Protein AF-A0A699K3Q1-F1 (afdb_monomer_lite)

Foldseek 3Di:
DDPPDVCVVVPPPPPPPDDDDPDCDPLCQAQKFKKWKWKAFPPPRDIDIDIDIDRAAEWDPPPPPDPVRRVCVQFDWDKDPDPVPFDQDPVVNDRTIITIGMDTDTGGNDYYYD

InterPro domains:
  IPR028881 PAN2, UCH domain [PF13423] (18-111)
  IPR028889 Ubiquitin specific protease UPS, catalytic domain [PS50235] (1-114)
  IPR038765 Papain-like cysteine peptidase superfamily [SSF54001] (16-111)
  IPR050164 Ubiquitin carboxyl-terminal hydrolases [PTHR24006] (21-111)

pLDDT: mean 75.81, std 19.35, range [30.88, 94.38]

Radius of gyration: 15.98 Å; chains: 1; bounding box: 38×27×43 Å

Secondary structure (DSSP, 8-state):
-----TTSGGG--------------HHHHHH-EEEEEEEEETTT--EEEEEEEES-B----TT-SSHHHHHHHHT--EEE--TTT--B-TTT-SB--EEEEEEEEE--SS--B-

Organism: Tanacetum cinerariifolium (NCBI:txid118510)

Structure (mmCIF, N/CA/C/O backbone):
data_AF-A0A699K3Q1-F1
#
_entry.id   AF-A0A699K3Q1-F1
#
loop_
_atom_site.group_PDB
_atom_site.id
_atom_site.type_symbol
_atom_site.label_atom_id
_atom_site.label_alt_id
_atom_site.label_comp_id
_atom_site.label_asym_id
_atom_site.label_entity_id
_atom_site.label_seq_id
_atom_site.pdbx_PDB_ins_code
_atom_site.Cartn_x
_atom_site.Cartn_y
_atom_site.Cartn_z
_atom_site.occupancy
_atom_site.B_iso_or_equiv
_atom_site.auth_seq_id
_atom_site.auth_comp_id
_atom_site.auth_asym_id
_atom_site.auth_atom_id
_atom_site.pdbx_PDB_model_num
ATOM 1 N N . MET A 1 1 ? 10.150 4.635 15.677 1.00 32.41 1 MET A N 1
ATOM 2 C CA . MET A 1 1 ? 9.308 3.472 15.321 1.00 32.41 1 MET A CA 1
ATOM 3 C C . MET A 1 1 ? 7.882 3.955 15.112 1.00 32.41 1 MET A C 1
ATOM 5 O O . MET A 1 1 ? 7.060 3.865 16.009 1.00 32.41 1 MET A O 1
ATOM 9 N N . SER A 1 2 ? 7.642 4.558 13.955 1.00 30.88 2 SER A N 1
ATOM 10 C CA . SER A 1 2 ? 6.324 4.840 13.386 1.00 30.88 2 SER A CA 1
ATOM 11 C C . SER A 1 2 ? 6.626 5.171 11.930 1.00 30.88 2 SER A C 1
ATOM 13 O O . SER A 1 2 ? 7.097 6.270 11.650 1.00 30.88 2 SER A O 1
ATOM 15 N N . SER A 1 3 ? 6.530 4.183 11.036 1.00 31.44 3 SER A N 1
ATOM 16 C CA . SER A 1 3 ? 6.494 4.495 9.607 1.00 31.44 3 SER A CA 1
ATOM 17 C C . SER A 1 3 ? 5.050 4.878 9.318 1.00 31.44 3 SER A C 1
ATOM 19 O O . SER A 1 3 ? 4.181 4.027 9.163 1.00 31.44 3 SER A O 1
ATOM 21 N N . CYS A 1 4 ? 4.758 6.171 9.430 1.00 34.16 4 CYS A N 1
ATOM 22 C CA . CYS A 1 4 ? 3.515 6.750 8.947 1.00 34.16 4 CYS A CA 1
ATOM 23 C C . CYS A 1 4 ? 3.793 7.279 7.545 1.00 34.16 4 CYS A C 1
ATOM 25 O O . CYS A 1 4 ? 4.170 8.437 7.423 1.00 34.16 4 CYS A O 1
ATOM 27 N N . ASN A 1 5 ? 3.621 6.464 6.502 1.00 42.84 5 ASN A N 1
ATOM 28 C CA . ASN A 1 5 ? 3.760 6.960 5.126 1.00 42.84 5 ASN A CA 1
ATOM 29 C C . ASN A 1 5 ? 2.771 6.392 4.107 1.00 42.84 5 ASN A C 1
ATOM 31 O O . ASN A 1 5 ? 2.837 6.732 2.930 1.00 42.84 5 ASN A O 1
ATOM 35 N N . ALA A 1 6 ? 1.703 5.722 4.539 1.00 40.25 6 ALA A N 1
ATOM 36 C CA . ALA A 1 6 ? 0.559 5.507 3.652 1.00 40.25 6 ALA A CA 1
ATOM 37 C C . ALA A 1 6 ? -0.228 6.809 3.349 1.00 40.25 6 ALA A C 1
ATOM 39 O O . ALA A 1 6 ? -1.219 6.771 2.615 1.00 40.25 6 ALA A O 1
ATOM 40 N N . SER A 1 7 ? 0.174 7.956 3.914 1.00 39.84 7 SER A N 1
ATOM 41 C CA . SER A 1 7 ? -0.407 9.277 3.630 1.00 39.84 7 SER A CA 1
ATOM 42 C C . SER A 1 7 ? 0.084 9.885 2.306 1.00 39.84 7 SER A 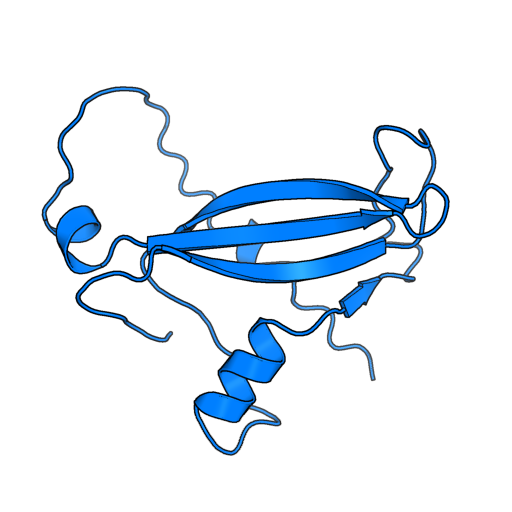C 1
ATOM 44 O O . SER A 1 7 ? -0.489 10.865 1.839 1.00 39.84 7 SER A O 1
ATOM 46 N N . LEU A 1 8 ? 1.107 9.311 1.659 1.00 41.16 8 LEU A N 1
ATOM 47 C CA . LEU A 1 8 ? 1.685 9.896 0.442 1.00 41.16 8 LEU A CA 1
ATOM 48 C C . LEU A 1 8 ? 0.986 9.493 -0.865 1.00 41.16 8 LEU A C 1
ATOM 50 O O . LEU A 1 8 ? 1.007 10.287 -1.802 1.00 41.16 8 LEU A O 1
ATOM 54 N N . ILE A 1 9 ? 0.245 8.376 -0.921 1.00 44.34 9 ILE A N 1
ATOM 55 C CA . ILE A 1 9 ? -0.587 8.080 -2.112 1.00 44.34 9 ILE A CA 1
ATOM 56 C C . ILE A 1 9 ? -1.806 9.020 -2.207 1.00 44.34 9 ILE A C 1
ATOM 58 O O . ILE A 1 9 ? -2.374 9.211 -3.276 1.00 44.34 9 ILE A O 1
ATOM 62 N N . LEU A 1 10 ? -2.151 9.733 -1.128 1.00 44.25 10 LEU A N 1
ATOM 63 C CA . LEU A 1 10 ? -3.217 10.742 -1.155 1.00 44.25 10 LEU A CA 1
ATOM 64 C C . LEU A 1 10 ? -2.817 12.068 -1.833 1.00 44.25 10 LEU A C 1
ATOM 66 O O . LEU A 1 10 ? -3.690 12.913 -2.035 1.00 44.25 10 LEU A O 1
ATOM 70 N N . ASN A 1 11 ? -1.548 12.260 -2.221 1.00 35.72 11 ASN A N 1
ATOM 71 C CA . ASN A 1 11 ? -1.086 13.512 -2.836 1.00 35.72 11 ASN A CA 1
ATOM 72 C C . ASN A 1 11 ? -0.889 13.481 -4.357 1.00 35.72 11 ASN A C 1
ATOM 74 O O . ASN A 1 11 ? -0.571 14.521 -4.930 1.00 35.72 11 ASN A O 1
ATOM 78 N N . LEU A 1 12 ? -1.213 12.386 -5.051 1.00 36.53 12 LEU A N 1
ATOM 79 C CA . LEU A 1 12 ? -1.455 12.444 -6.499 1.00 36.53 12 LEU A CA 1
ATOM 80 C C . LEU A 1 12 ? -2.942 12.668 -6.787 1.00 36.53 12 LEU A C 1
ATOM 82 O O . LEU A 1 12 ? -3.576 11.983 -7.583 1.00 36.53 12 LEU A O 1
ATOM 86 N N . LYS A 1 13 ? -3.506 13.720 -6.182 1.00 38.88 13 LYS A N 1
ATOM 87 C CA . LYS A 1 13 ? -4.665 14.390 -6.770 1.00 38.88 13 LYS A CA 1
ATOM 88 C C . LYS A 1 13 ? -4.157 15.170 -7.982 1.00 38.88 13 LYS A C 1
ATOM 90 O O . LYS A 1 13 ? -4.015 16.391 -7.928 1.00 38.88 13 LYS A O 1
ATOM 95 N N . VAL A 1 14 ? -3.887 14.479 -9.089 1.00 36.91 14 VAL A N 1
ATOM 96 C CA . VAL A 1 14 ? -3.951 15.155 -10.385 1.00 36.91 14 VAL A CA 1
ATOM 97 C C . VAL A 1 14 ? -5.410 15.573 -10.527 1.00 36.91 14 VAL A C 1
ATOM 99 O O . VAL A 1 14 ? -6.300 14.751 -10.735 1.00 36.91 14 VAL A O 1
ATOM 102 N N . LYS A 1 15 ? -5.673 16.857 -10.272 1.00 35.84 15 LYS A N 1
ATOM 103 C CA . LYS A 1 15 ? -6.915 17.507 -10.675 1.00 35.84 15 LYS A CA 1
ATOM 104 C C . LYS A 1 15 ? -6.965 17.439 -12.196 1.00 35.84 15 LYS A C 1
ATOM 106 O O . LYS A 1 15 ? -6.421 18.310 -12.864 1.00 35.84 15 LYS A O 1
ATOM 111 N N . ASP A 1 16 ? -7.619 16.417 -12.717 1.00 36.84 16 ASP A N 1
ATOM 112 C CA . ASP A 1 16 ? -8.220 16.492 -14.037 1.00 36.84 16 ASP A CA 1
ATOM 113 C C . ASP A 1 16 ? -9.720 16.697 -13.819 1.00 36.84 16 ASP A C 1
ATOM 115 O O . ASP A 1 16 ? -10.491 15.766 -13.580 1.00 36.84 16 ASP A O 1
ATOM 119 N N . ASP A 1 17 ? -10.117 17.968 -13.789 1.00 40.16 17 ASP A N 1
ATOM 120 C CA . ASP A 1 17 ? -11.508 18.387 -13.905 1.00 40.16 17 ASP A CA 1
ATOM 121 C C . ASP A 1 17 ? -12.014 18.023 -15.320 1.00 40.16 17 ASP A C 1
ATOM 123 O O . ASP A 1 17 ? -12.090 18.899 -16.174 1.00 40.16 17 ASP A O 1
ATOM 127 N N . ALA A 1 18 ? -12.330 16.746 -15.590 1.00 38.72 18 ALA A N 1
ATOM 128 C CA . ALA A 1 18 ? -13.235 16.303 -16.667 1.00 38.72 18 ALA A CA 1
ATOM 129 C C . ALA A 1 18 ? -13.436 14.768 -16.704 1.00 38.72 18 ALA A C 1
ATOM 131 O O . ALA A 1 18 ? -12.511 13.995 -16.933 1.00 38.72 18 ALA A O 1
ATOM 132 N N . LEU A 1 19 ? -14.693 14.329 -16.610 1.00 40.03 19 LEU A N 1
ATOM 133 C CA . LEU A 1 19 ? -15.203 13.1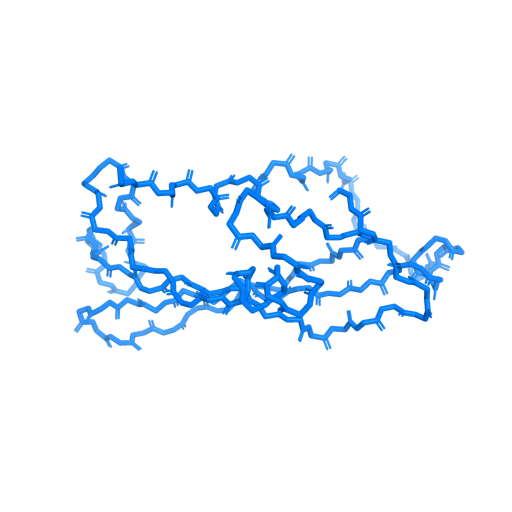33 -17.303 1.00 40.03 19 LEU A CA 1
ATOM 134 C C . LEU A 1 19 ? -15.914 13.617 -18.588 1.00 40.03 19 LEU A C 1
ATOM 136 O O . LEU A 1 19 ? -16.439 14.733 -18.549 1.00 40.03 19 LEU A O 1
ATOM 140 N N . PRO A 1 20 ? -16.120 12.818 -19.658 1.00 53.00 20 PRO A N 1
ATOM 141 C CA . PRO A 1 20 ? -15.516 11.540 -20.061 1.00 53.00 20 PRO A CA 1
ATOM 142 C C . PRO A 1 20 ? -15.065 11.524 -21.551 1.00 53.00 20 PRO A C 1
ATOM 144 O O . PRO A 1 20 ? -15.747 12.061 -22.421 1.00 53.00 20 PRO A O 1
ATOM 147 N N . SER A 1 21 ? -14.003 10.795 -21.902 1.00 45.50 21 SER A N 1
ATOM 148 C CA . SER A 1 21 ? -13.941 10.110 -23.205 1.00 45.50 21 SER A CA 1
ATOM 149 C C . SER A 1 21 ? -12.903 8.999 -23.177 1.00 45.50 21 SER A C 1
ATOM 151 O O . SER A 1 21 ? -11.752 9.224 -22.805 1.00 45.50 21 SER A O 1
ATOM 153 N N . GLU A 1 22 ? -13.338 7.825 -23.610 1.00 53.41 22 GLU A N 1
ATOM 154 C CA . GLU A 1 22 ? -12.558 6.643 -23.958 1.00 53.41 22 GLU A CA 1
ATOM 155 C C . GLU A 1 22 ? -11.507 6.985 -25.029 1.00 53.41 22 GLU A C 1
ATOM 157 O O . GLU A 1 22 ? -11.662 6.714 -26.217 1.00 53.41 22 GLU A O 1
ATOM 162 N N . SER A 1 23 ? -10.422 7.624 -24.622 1.00 55.53 23 SER A N 1
ATOM 163 C CA . SER A 1 23 ? -9.153 7.487 -25.309 1.00 55.53 23 SER A CA 1
ATOM 164 C C . SER A 1 23 ? -8.157 7.108 -24.235 1.00 55.53 23 SER A C 1
ATOM 166 O O . SER A 1 23 ? -7.644 7.975 -23.520 1.00 55.53 23 SER A O 1
ATOM 168 N N . ASP A 1 24 ? -7.921 5.806 -24.086 1.00 67.94 24 ASP A N 1
ATOM 169 C CA . ASP A 1 24 ? -6.703 5.336 -23.449 1.00 67.94 24 ASP A CA 1
ATOM 170 C C . ASP A 1 24 ? -5.547 5.941 -24.241 1.00 67.94 24 ASP A C 1
ATOM 172 O O . ASP A 1 24 ? -5.175 5.468 -25.316 1.00 67.94 24 ASP A O 1
ATOM 176 N N . ASN A 1 25 ? -5.035 7.073 -23.763 1.00 82.38 25 ASN A N 1
ATOM 177 C CA . ASN A 1 25 ? -3.837 7.643 -24.338 1.00 82.38 25 ASN A CA 1
ATOM 178 C C . ASN A 1 25 ? -2.715 6.602 -24.205 1.00 82.38 25 ASN A C 1
ATOM 180 O O . ASN A 1 25 ? -2.756 5.730 -23.334 1.00 82.38 25 ASN A O 1
ATOM 184 N N . LEU A 1 26 ? -1.712 6.678 -25.079 1.00 87.88 26 LEU A N 1
ATOM 185 C CA . LEU A 1 26 ? -0.636 5.685 -25.120 1.00 87.88 26 LEU A CA 1
ATOM 186 C C . LEU A 1 26 ? -0.001 5.455 -23.735 1.00 87.88 26 LEU A C 1
ATOM 188 O O . LEU A 1 26 ? 0.366 4.332 -23.407 1.00 87.88 26 LEU A O 1
ATOM 192 N N . VAL A 1 27 ? 0.063 6.500 -22.903 1.00 86.19 27 VAL A N 1
ATOM 193 C CA . VAL A 1 27 ? 0.567 6.413 -21.527 1.00 86.19 27 VAL A CA 1
ATOM 194 C C . VAL A 1 27 ? -0.285 5.462 -20.683 1.00 86.19 27 VAL A C 1
ATOM 196 O O . VAL A 1 27 ? 0.262 4.543 -20.088 1.00 86.19 27 VAL A O 1
ATOM 199 N N . LYS A 1 28 ? -1.614 5.611 -20.677 1.00 84.12 28 LYS A N 1
ATOM 200 C CA . LYS A 1 28 ? -2.526 4.698 -19.967 1.00 84.12 28 LYS A CA 1
ATOM 201 C C . LYS A 1 28 ? -2.509 3.283 -20.549 1.00 84.12 28 LYS A C 1
ATOM 203 O O . LYS A 1 28 ? -2.586 2.330 -19.789 1.00 84.12 28 LYS A O 1
ATOM 208 N N . GLN A 1 29 ? -2.353 3.125 -21.864 1.00 84.56 29 GLN A N 1
ATOM 209 C CA . GLN A 1 29 ? -2.279 1.791 -22.484 1.00 84.56 29 GLN A CA 1
ATOM 210 C C . GLN A 1 29 ? -1.013 1.021 -22.095 1.00 84.56 29 GLN A C 1
ATOM 212 O O . GLN A 1 29 ? -1.045 -0.202 -21.976 1.00 84.56 29 GLN A O 1
ATOM 217 N N . VAL A 1 30 ? 0.109 1.728 -21.950 1.00 88.50 30 VAL A N 1
ATOM 218 C CA . VAL A 1 30 ? 1.428 1.112 -21.753 1.00 88.50 30 VAL A CA 1
ATOM 219 C C . VAL A 1 30 ? 1.814 1.039 -20.277 1.00 88.50 30 VAL A C 1
ATOM 221 O O . VAL A 1 30 ? 2.344 0.015 -19.853 1.00 88.50 30 VAL A O 1
ATOM 224 N N . PHE A 1 31 ? 1.527 2.095 -19.514 1.00 87.50 31 PHE A N 1
ATOM 225 C CA . PHE A 1 31 ? 1.928 2.268 -18.113 1.00 87.50 31 PHE A CA 1
ATOM 226 C C . PHE A 1 31 ? 0.738 2.313 -17.147 1.00 87.50 31 PHE A C 1
ATOM 228 O O . PHE A 1 31 ? 0.928 2.305 -15.936 1.00 87.50 31 PHE A O 1
ATOM 235 N N . GLY A 1 32 ? -0.499 2.353 -17.649 1.00 87.69 32 GLY A N 1
ATOM 236 C CA . GLY A 1 32 ? -1.688 2.428 -16.806 1.00 87.69 32 GLY A CA 1
ATOM 237 C C . GLY A 1 32 ? -1.976 1.122 -16.070 1.00 87.69 32 GLY A C 1
ATOM 238 O O . GLY A 1 32 ? -2.216 0.078 -16.674 1.00 87.69 32 GLY A O 1
ATOM 239 N N . GLY A 1 33 ? -1.991 1.215 -14.748 1.00 89.31 33 GLY A N 1
ATOM 240 C CA . GLY A 1 33 ? -2.417 0.183 -13.819 1.00 89.31 33 GLY A CA 1
ATOM 241 C C . GLY A 1 33 ? -3.481 0.684 -12.848 1.00 89.31 33 GLY A C 1
ATOM 242 O O . GLY A 1 33 ? -4.063 1.763 -13.005 1.00 89.31 33 GLY A O 1
ATOM 243 N N . ARG A 1 34 ? -3.744 -0.125 -11.823 1.00 91.38 34 ARG A N 1
ATOM 244 C CA . ARG A 1 34 ? -4.672 0.204 -10.743 1.00 91.38 34 ARG A CA 1
ATOM 245 C C . ARG A 1 34 ? -4.223 -0.416 -9.431 1.00 91.38 34 ARG A C 1
ATOM 247 O O . ARG A 1 34 ? -3.898 -1.605 -9.381 1.00 91.38 34 ARG A O 1
ATOM 254 N N . VAL A 1 35 ? -4.274 0.384 -8.374 1.00 92.56 35 VAL A N 1
ATOM 255 C CA . VAL A 1 35 ? -4.034 -0.020 -6.986 1.00 92.56 35 VAL A CA 1
ATOM 256 C C . VAL A 1 35 ? -5.358 0.033 -6.225 1.00 92.56 35 VAL A C 1
ATOM 258 O O . VAL A 1 35 ? -6.236 0.843 -6.525 1.00 92.56 35 VAL A O 1
ATOM 261 N N . ILE A 1 36 ? -5.518 -0.848 -5.243 1.00 93.31 36 ILE A N 1
ATOM 262 C CA . ILE A 1 36 ? -6.624 -0.829 -4.289 1.00 93.31 36 ILE A CA 1
ATOM 263 C C . ILE A 1 36 ? -6.084 -0.385 -2.938 1.00 93.31 36 ILE A C 1
ATOM 265 O O . ILE A 1 36 ? -5.189 -1.020 -2.385 1.00 93.31 36 ILE A O 1
ATOM 269 N N . SER A 1 37 ? -6.688 0.655 -2.377 1.00 91.06 37 SER A N 1
ATOM 270 C CA . SER A 1 37 ? -6.528 1.037 -0.979 1.00 91.06 37 SER A CA 1
ATOM 271 C C . SER A 1 37 ? -7.666 0.432 -0.165 1.00 91.06 37 SER A C 1
ATOM 273 O O . SER A 1 37 ? -8.827 0.815 -0.310 1.00 91.06 37 SER A O 1
ATOM 275 N N . LYS A 1 38 ? -7.334 -0.550 0.672 1.00 90.62 38 LYS A N 1
ATOM 276 C CA . LYS A 1 38 ? -8.260 -1.285 1.532 1.00 90.62 38 LYS A CA 1
ATOM 277 C C . LYS A 1 38 ? -8.179 -0.764 2.955 1.00 90.62 38 LYS A C 1
ATOM 279 O O . LYS A 1 38 ? -7.119 -0.798 3.577 1.00 90.62 38 LYS A O 1
ATOM 284 N N . LEU A 1 39 ? -9.316 -0.339 3.491 1.00 88.81 39 LEU A N 1
ATOM 285 C CA . LEU A 1 39 ? -9.472 0.083 4.878 1.00 88.81 39 LEU A CA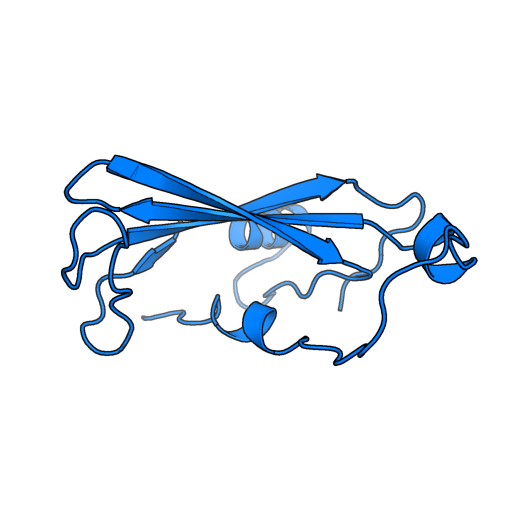 1
ATOM 286 C C . LEU A 1 39 ? -10.425 -0.861 5.594 1.00 88.81 39 LEU A C 1
ATOM 288 O O . LEU A 1 39 ? -11.561 -1.057 5.168 1.00 88.81 39 LEU A O 1
ATOM 292 N N . ARG A 1 40 ? -9.997 -1.409 6.728 1.00 88.81 40 ARG A N 1
ATOM 293 C CA . ARG A 1 40 ? -10.837 -2.232 7.593 1.00 88.81 40 ARG A CA 1
ATOM 294 C C . ARG A 1 40 ? -10.942 -1.602 8.968 1.00 88.81 40 ARG A C 1
ATOM 296 O O . ARG A 1 40 ? -9.960 -1.515 9.697 1.00 88.81 40 ARG A O 1
ATOM 303 N N . CYS A 1 41 ? -12.156 -1.240 9.368 1.00 85.88 41 CYS A N 1
ATOM 304 C CA . CYS A 1 41 ? -12.410 -0.771 10.725 1.00 85.88 41 CYS A CA 1
ATOM 305 C C . CYS A 1 41 ? -12.226 -1.916 11.732 1.00 85.88 41 CYS A C 1
ATOM 307 O O . CYS A 1 41 ? -12.828 -2.984 11.592 1.00 85.88 41 CYS A O 1
ATOM 309 N N . CYS A 1 42 ? -11.444 -1.703 12.789 1.00 85.69 42 CYS A N 1
ATOM 310 C CA . CYS A 1 42 ? -11.175 -2.755 13.765 1.00 85.69 42 CYS A CA 1
ATOM 311 C C . CYS A 1 42 ? -12.363 -3.047 14.693 1.00 85.69 42 CYS A C 1
ATOM 313 O O . CYS A 1 42 ? -12.479 -4.188 15.149 1.00 85.69 42 CYS A O 1
ATOM 315 N N . ASN A 1 43 ? -13.251 -2.072 14.914 1.00 82.62 43 ASN A N 1
ATOM 316 C CA . ASN A 1 43 ? -14.397 -2.187 15.819 1.00 82.62 43 ASN A CA 1
ATOM 317 C C . ASN A 1 43 ? -15.532 -3.016 15.195 1.00 82.62 43 ASN A C 1
ATOM 319 O O . ASN A 1 43 ? -15.978 -3.995 15.784 1.00 82.62 43 ASN A O 1
ATOM 323 N N . TRP A 1 44 ? -15.961 -2.658 13.980 1.00 78.06 44 TRP A N 1
ATOM 324 C CA . TRP A 1 44 ? -17.130 -3.263 13.316 1.00 78.06 44 TRP A CA 1
ATOM 325 C C . TRP A 1 44 ? -16.759 -4.200 12.165 1.00 78.06 44 TRP A C 1
ATOM 327 O O . TRP A 1 44 ? -17.630 -4.789 11.533 1.00 78.06 44 TRP A O 1
ATOM 337 N N . LYS A 1 45 ? -15.460 -4.331 11.866 1.00 81.94 45 LYS A N 1
ATOM 338 C CA . LYS A 1 45 ? -14.912 -5.145 10.767 1.00 81.94 45 LYS A CA 1
ATOM 339 C C . LYS A 1 45 ? -15.417 -4.764 9.372 1.00 81.94 45 LYS A C 1
ATOM 341 O O . LYS A 1 45 ? -15.161 -5.513 8.434 1.00 81.94 45 LYS A O 1
ATOM 346 N N . HIS A 1 46 ? -16.062 -3.606 9.227 1.00 82.31 46 HIS A N 1
ATOM 347 C CA . HIS A 1 46 ? -16.444 -3.052 7.932 1.00 82.31 46 HIS A CA 1
ATOM 348 C C . HIS A 1 46 ? -15.202 -2.798 7.075 1.00 82.31 46 HIS A C 1
ATOM 350 O O . HIS A 1 46 ? -14.206 -2.273 7.580 1.00 82.31 46 HIS A O 1
ATOM 356 N N . ILE A 1 47 ? -15.287 -3.157 5.795 1.00 87.06 47 ILE A N 1
ATOM 357 C CA . ILE A 1 47 ? -14.217 -3.012 4.809 1.00 87.06 47 ILE A CA 1
ATOM 358 C C . ILE A 1 47 ? -14.659 -1.984 3.772 1.00 87.06 47 ILE A C 1
ATOM 360 O O . ILE A 1 47 ? -15.804 -2.003 3.329 1.00 87.06 47 ILE A O 1
ATOM 364 N N . SER A 1 48 ? -13.749 -1.093 3.407 1.00 83.94 48 SER A N 1
ATOM 365 C CA . SER A 1 48 ? -13.913 -0.130 2.329 1.00 83.94 48 SER A CA 1
ATOM 366 C C . SER A 1 48 ? -12.724 -0.245 1.394 1.00 83.94 48 SER A C 1
ATOM 368 O O . SER A 1 48 ? -11.588 -0.095 1.840 1.00 83.94 48 SER A O 1
ATOM 370 N N . ASP A 1 49 ? -13.003 -0.463 0.115 1.00 88.88 49 ASP A N 1
ATOM 371 C CA . ASP A 1 49 ? -11.992 -0.540 -0.933 1.00 88.88 49 ASP A CA 1
ATOM 372 C C . ASP A 1 49 ? -12.134 0.678 -1.850 1.00 88.88 49 ASP A C 1
ATOM 374 O O . ASP A 1 49 ? -13.229 0.981 -2.331 1.00 88.88 49 ASP A O 1
ATOM 378 N N . THR A 1 50 ? -11.022 1.362 -2.100 1.00 87.31 50 THR A N 1
ATOM 379 C CA . THR A 1 50 ? -10.929 2.472 -3.052 1.00 87.31 50 THR A CA 1
ATOM 380 C C . THR A 1 50 ? -10.003 2.060 -4.187 1.00 87.31 50 THR A C 1
ATOM 382 O O . THR A 1 50 ? -8.885 1.619 -3.938 1.00 87.31 50 THR A O 1
ATOM 385 N N . TYR A 1 51 ? -10.475 2.193 -5.424 1.00 89.38 51 TYR A N 1
ATOM 386 C CA . TYR A 1 51 ? -9.745 1.812 -6.632 1.00 89.38 51 TYR A CA 1
ATOM 387 C C . TYR A 1 51 ? -9.130 3.057 -7.267 1.00 89.38 51 TYR A C 1
ATOM 389 O O . TYR A 1 51 ? -9.857 3.971 -7.660 1.00 89.38 51 TYR A O 1
ATOM 397 N N . GLU A 1 52 ? -7.807 3.089 -7.378 1.00 85.44 52 GLU A N 1
ATOM 398 C CA . GLU A 1 52 ? -7.055 4.274 -7.789 1.00 85.44 52 GLU A CA 1
ATOM 399 C C . GLU A 1 52 ? -6.202 3.947 -9.022 1.00 85.44 52 GLU A C 1
ATOM 401 O O . GLU A 1 52 ? -5.411 2.998 -8.979 1.00 85.44 52 GLU A O 1
ATOM 406 N N . PRO A 1 53 ? -6.364 4.673 -10.145 1.00 88.00 53 PRO A N 1
ATOM 407 C CA . PRO A 1 53 ? -5.494 4.489 -11.300 1.00 88.00 53 PRO A CA 1
ATOM 408 C C . PRO A 1 53 ? -4.051 4.847 -10.927 1.00 88.00 53 PRO A C 1
ATOM 410 O O . PRO A 1 53 ? -3.817 5.819 -10.211 1.00 88.00 53 PRO A O 1
ATOM 413 N N . SER A 1 54 ? -3.090 4.088 -11.445 1.00 86.50 54 SER A N 1
ATOM 414 C CA . SER A 1 54 ? -1.660 4.297 -11.200 1.00 86.50 54 SER A CA 1
ATOM 415 C C . SER A 1 54 ? -0.879 4.261 -12.511 1.00 86.50 54 SER A C 1
ATOM 417 O O . SER A 1 54 ? -1.271 3.556 -13.438 1.00 86.50 54 SER A O 1
ATOM 419 N N . VAL A 1 55 ? 0.227 5.000 -12.594 1.00 86.19 55 VAL A N 1
ATOM 420 C CA . VAL A 1 55 ? 1.197 4.899 -13.707 1.00 86.19 55 VAL A CA 1
ATOM 421 C C . VAL A 1 55 ? 2.586 4.459 -13.238 1.00 86.19 55 VAL A C 1
ATOM 423 O O . VAL A 1 55 ? 3.366 3.938 -14.026 1.00 86.19 55 VAL A O 1
ATOM 426 N N . ASP A 1 56 ? 2.847 4.589 -11.941 1.00 84.88 56 ASP A N 1
ATOM 427 C CA . ASP A 1 56 ? 4.059 4.180 -11.242 1.00 84.88 56 ASP A CA 1
ATOM 428 C C . ASP A 1 56 ? 3.705 3.696 -9.824 1.00 84.88 56 ASP A C 1
ATOM 430 O O . ASP A 1 56 ? 2.588 3.930 -9.343 1.00 84.88 56 ASP A O 1
ATOM 434 N N . LEU A 1 57 ? 4.645 3.008 -9.165 1.00 86.50 57 LEU A N 1
ATOM 435 C CA . LEU A 1 57 ? 4.617 2.798 -7.714 1.00 86.50 57 LEU A CA 1
ATOM 436 C C . LEU A 1 57 ? 5.872 3.383 -7.075 1.00 86.50 57 LEU A C 1
ATOM 438 O O . LEU A 1 57 ? 6.986 3.064 -7.488 1.00 86.50 57 LEU A O 1
ATOM 442 N N . SER A 1 58 ? 5.687 4.134 -5.996 1.00 87.25 58 SER A N 1
ATOM 443 C CA . SER A 1 58 ? 6.780 4.535 -5.111 1.00 87.25 58 SER A CA 1
ATOM 444 C C . SER A 1 58 ? 6.983 3.471 -4.034 1.00 87.25 58 SER A C 1
ATOM 446 O O . SER A 1 58 ? 6.045 3.151 -3.295 1.00 87.25 58 SER A O 1
ATOM 448 N N . LEU A 1 59 ? 8.192 2.916 -3.937 1.00 88.81 59 LEU A N 1
ATOM 449 C CA . LEU A 1 59 ? 8.522 1.878 -2.958 1.00 88.81 59 LEU A CA 1
ATOM 450 C C . LEU A 1 59 ? 9.542 2.381 -1.936 1.00 88.81 59 LEU A C 1
ATOM 452 O O . LEU A 1 59 ? 10.566 2.958 -2.291 1.00 88.81 59 LEU A O 1
ATOM 456 N N . GLU A 1 60 ? 9.297 2.099 -0.658 1.00 85.75 60 GLU A N 1
ATOM 457 C CA . GLU A 1 60 ? 10.289 2.339 0.390 1.00 85.75 60 GLU A CA 1
ATOM 458 C C . GLU A 1 60 ? 11.404 1.285 0.311 1.00 85.75 60 GLU A C 1
ATOM 460 O O . GLU A 1 60 ? 11.136 0.080 0.278 1.00 85.75 60 GLU A O 1
ATOM 465 N N . ILE A 1 61 ? 12.660 1.744 0.294 1.00 86.62 61 ILE A N 1
ATOM 466 C CA . ILE A 1 61 ? 13.843 0.873 0.186 1.00 86.62 61 ILE A CA 1
ATOM 467 C C . ILE A 1 61 ? 14.699 0.824 1.454 1.00 86.62 61 ILE A C 1
ATOM 469 O O . ILE A 1 61 ? 15.603 -0.004 1.525 1.00 86.62 61 ILE A O 1
ATOM 473 N N . ASP A 1 62 ? 14.414 1.665 2.453 1.00 85.81 62 ASP A N 1
ATOM 474 C CA . ASP A 1 62 ? 15.254 1.818 3.653 1.00 85.81 62 ASP A CA 1
ATOM 475 C C . ASP A 1 62 ? 15.501 0.482 4.377 1.00 85.81 62 ASP A C 1
ATOM 477 O O . ASP A 1 62 ? 16.626 0.196 4.785 1.00 85.81 62 ASP A O 1
ATOM 481 N N . ASP A 1 63 ? 14.474 -0.372 4.451 1.00 85.06 63 ASP A N 1
ATOM 482 C CA . ASP A 1 63 ? 14.532 -1.704 5.069 1.00 85.06 63 ASP A CA 1
ATOM 483 C C . ASP A 1 63 ? 14.396 -2.856 4.046 1.00 85.06 63 ASP A C 1
ATOM 485 O O . ASP A 1 63 ? 14.168 -4.011 4.421 1.00 85.06 63 ASP A O 1
ATOM 489 N N . ALA A 1 64 ? 14.536 -2.581 2.742 1.00 90.94 64 ALA A N 1
ATOM 490 C CA . ALA A 1 64 ? 14.374 -3.576 1.682 1.00 90.94 64 ALA A CA 1
ATOM 491 C C . ALA A 1 64 ? 15.685 -3.832 0.923 1.00 90.94 64 ALA A C 1
ATOM 493 O O . ALA A 1 64 ? 16.281 -2.947 0.321 1.00 90.94 64 ALA A O 1
ATOM 494 N N . ASN A 1 65 ? 16.112 -5.096 0.887 1.00 92.69 65 ASN A N 1
ATOM 495 C CA . ASN A 1 65 ? 17.306 -5.533 0.146 1.00 92.69 65 ASN A CA 1
ATOM 496 C C . ASN A 1 65 ? 16.990 -6.099 -1.250 1.00 92.69 65 ASN A C 1
ATOM 498 O O . ASN A 1 65 ? 17.891 -6.515 -1.978 1.00 92.69 65 ASN A O 1
ATOM 502 N N . SER A 1 66 ? 15.711 -6.146 -1.617 1.00 93.88 66 SER A N 1
ATOM 503 C CA . SER A 1 66 ? 15.243 -6.641 -2.904 1.00 93.88 66 SER A CA 1
ATOM 504 C C . SER A 1 66 ? 13.904 -6.007 -3.261 1.00 93.88 66 SER A C 1
ATOM 506 O O . SER A 1 66 ? 13.153 -5.579 -2.381 1.00 93.88 66 SER A O 1
ATOM 508 N N . LEU A 1 67 ? 13.572 -6.015 -4.553 1.00 90.19 67 LEU A N 1
ATOM 509 C CA . LEU A 1 67 ? 12.266 -5.563 -5.027 1.00 90.19 67 LEU A CA 1
ATOM 510 C C . LEU A 1 67 ? 11.113 -6.364 -4.400 1.00 90.19 67 LEU A C 1
ATOM 512 O O . LEU A 1 67 ? 10.086 -5.786 -4.062 1.00 90.19 67 LEU A O 1
ATOM 516 N N . SER A 1 68 ? 11.289 -7.677 -4.200 1.00 92.38 68 SER A N 1
ATOM 517 C CA . SER A 1 68 ? 10.274 -8.514 -3.540 1.00 92.38 68 SER A CA 1
ATOM 518 C C . SER A 1 68 ? 9.975 -7.989 -2.143 1.00 92.38 68 SER A C 1
ATOM 520 O O . SER A 1 68 ? 8.825 -7.734 -1.815 1.00 92.38 68 SER A O 1
ATOM 522 N N . THR A 1 69 ? 11.019 -7.737 -1.352 1.00 93.25 69 THR A N 1
ATOM 523 C CA . THR A 1 69 ? 10.875 -7.221 0.014 1.00 93.25 69 THR A CA 1
ATOM 524 C C . THR A 1 69 ? 10.241 -5.828 0.032 1.00 93.25 69 THR A C 1
ATOM 526 O O . THR A 1 69 ? 9.414 -5.547 0.896 1.00 93.25 69 THR A O 1
ATOM 529 N N . ALA A 1 70 ? 10.570 -4.972 -0.939 1.00 90.69 70 ALA A N 1
ATOM 530 C CA . ALA A 1 70 ? 9.968 -3.646 -1.062 1.00 90.69 70 ALA A CA 1
ATOM 531 C C . ALA A 1 70 ? 8.467 -3.723 -1.410 1.00 90.69 70 ALA A C 1
ATOM 533 O O . ALA A 1 70 ? 7.652 -3.044 -0.791 1.00 90.69 70 ALA A O 1
ATOM 534 N N . LEU A 1 71 ? 8.075 -4.605 -2.338 1.00 90.88 71 LEU A N 1
ATOM 535 C CA . LEU A 1 71 ? 6.671 -4.845 -2.704 1.00 90.88 71 LEU A CA 1
ATOM 536 C C . LEU A 1 71 ? 5.874 -5.528 -1.581 1.00 90.88 71 LEU A C 1
ATOM 538 O O . LEU A 1 71 ? 4.702 -5.214 -1.359 1.00 90.88 71 LEU A O 1
ATOM 542 N N . GLU A 1 72 ? 6.498 -6.449 -0.849 1.00 92.38 72 GLU A N 1
ATOM 543 C CA . GLU A 1 72 ? 5.922 -7.056 0.354 1.00 92.38 72 GLU A CA 1
ATOM 544 C C . GLU A 1 72 ? 5.660 -5.997 1.427 1.00 92.38 72 GLU A C 1
ATOM 546 O O . GLU A 1 72 ? 4.597 -6.005 2.045 1.00 92.38 72 GLU A O 1
ATOM 551 N N . SER A 1 73 ? 6.593 -5.057 1.616 1.00 91.88 73 SER A N 1
ATOM 552 C CA . SER A 1 73 ? 6.403 -3.917 2.516 1.00 91.88 73 SER A CA 1
ATOM 553 C C . SER A 1 73 ? 5.273 -3.006 2.031 1.00 91.88 73 SER A C 1
ATOM 555 O O . SER A 1 73 ? 4.358 -2.704 2.792 1.00 91.88 73 SER A O 1
ATOM 557 N N . PHE A 1 74 ? 5.263 -2.656 0.742 1.00 91.06 74 PHE A N 1
ATOM 558 C CA . PHE A 1 74 ? 4.237 -1.810 0.124 1.00 91.06 74 PHE A CA 1
ATOM 559 C C . PHE A 1 74 ? 2.816 -2.370 0.280 1.00 91.06 74 PHE A C 1
ATOM 561 O O . PHE A 1 74 ? 1.860 -1.626 0.485 1.00 91.06 74 PHE A O 1
ATOM 568 N N . THR A 1 75 ? 2.667 -3.694 0.199 1.00 93.44 75 THR A N 1
ATOM 569 C CA . THR A 1 75 ? 1.370 -4.382 0.322 1.00 93.44 75 THR A CA 1
ATOM 570 C C . THR A 1 75 ? 1.067 -4.871 1.740 1.00 93.44 75 THR A C 1
ATOM 572 O O . THR A 1 75 ? 0.074 -5.577 1.969 1.00 93.44 75 THR A O 1
ATOM 575 N N . LYS A 1 76 ? 1.905 -4.513 2.717 1.00 94.38 76 LYS A N 1
ATOM 576 C CA . LYS A 1 76 ? 1.745 -4.925 4.108 1.00 94.38 76 LYS A CA 1
ATOM 577 C C . LYS A 1 76 ? 0.499 -4.293 4.718 1.00 94.38 76 LYS A C 1
ATOM 579 O O . LYS A 1 76 ? 0.131 -3.158 4.434 1.00 94.38 76 LYS A O 1
ATOM 584 N N . VAL A 1 77 ? -0.156 -5.052 5.593 1.00 93.75 77 VAL A N 1
ATOM 585 C CA . VAL A 1 77 ? -1.226 -4.507 6.427 1.00 93.75 77 VAL A CA 1
ATOM 586 C C . VAL A 1 77 ? -0.605 -3.643 7.519 1.00 93.75 77 VAL A C 1
ATOM 588 O O . VAL A 1 77 ? 0.171 -4.129 8.345 1.00 93.75 77 VAL A O 1
ATOM 591 N N . GLU A 1 78 ? -0.998 -2.379 7.550 1.00 89.94 78 GLU A N 1
ATOM 592 C CA . GLU A 1 78 ? -0.591 -1.403 8.548 1.00 89.94 78 GLU A CA 1
ATOM 593 C C . GLU A 1 78 ? -1.750 -1.094 9.486 1.00 89.94 78 GLU A C 1
ATOM 595 O O . GLU A 1 78 ? -2.870 -0.807 9.063 1.00 89.94 78 GLU A O 1
ATOM 600 N N . ARG A 1 79 ? -1.483 -1.133 10.788 1.00 88.56 79 ARG A N 1
ATOM 601 C CA . ARG A 1 79 ? -2.453 -0.749 11.807 1.00 88.56 79 ARG A CA 1
ATOM 602 C C . ARG A 1 79 ? -2.275 0.729 12.136 1.00 88.56 79 ARG A C 1
ATOM 604 O O . ARG A 1 79 ? -1.228 1.123 12.639 1.00 88.56 79 ARG A O 1
ATOM 611 N N . ILE A 1 80 ? -3.320 1.521 11.920 1.00 85.38 80 ILE A N 1
ATOM 612 C CA . ILE A 1 80 ? -3.359 2.936 12.298 1.00 85.38 80 ILE A CA 1
ATOM 613 C C . ILE A 1 80 ? -4.109 3.063 13.627 1.00 85.38 80 ILE A C 1
ATOM 615 O O . ILE A 1 80 ? -5.318 2.825 13.706 1.00 85.38 80 ILE A O 1
ATOM 619 N N . GLU A 1 81 ? -3.371 3.409 14.682 1.00 79.81 81 GLU A N 1
ATOM 620 C CA . GLU A 1 81 ? -3.881 3.607 16.052 1.00 79.81 81 GLU A CA 1
ATOM 621 C C . GLU A 1 81 ? -3.697 5.042 16.566 1.00 79.81 81 GLU A C 1
ATOM 623 O O . GLU A 1 81 ? -4.297 5.408 17.578 1.00 79.81 81 GLU A O 1
ATOM 628 N N . ASP A 1 82 ? -2.924 5.858 15.845 1.00 73.81 82 ASP A N 1
ATOM 629 C CA . ASP A 1 82 ? -2.624 7.248 16.187 1.00 73.81 82 ASP A CA 1
ATOM 630 C C . ASP A 1 82 ? -3.899 8.107 16.217 1.00 73.81 82 ASP A C 1
ATOM 632 O O . ASP A 1 82 ? -4.643 8.172 15.238 1.00 73.81 82 ASP A O 1
ATOM 636 N N . GLU A 1 83 ? -4.157 8.776 17.345 1.00 68.25 83 GLU A N 1
ATOM 637 C CA . GLU A 1 83 ? -5.366 9.573 17.576 1.00 68.25 83 GLU A CA 1
ATOM 638 C C . GLU A 1 83 ? -5.515 10.778 16.639 1.00 68.25 83 GLU A C 1
ATOM 640 O O . GLU A 1 83 ? -6.649 11.214 16.373 1.00 68.25 83 GLU A O 1
ATOM 645 N N . GLU A 1 84 ? -4.392 11.281 16.123 1.00 68.38 84 GLU A N 1
ATOM 646 C CA . GLU A 1 84 ? -4.338 12.367 15.147 1.00 68.38 84 GLU A CA 1
ATOM 647 C C . GLU A 1 84 ? -4.661 11.863 13.733 1.00 68.38 84 GLU A C 1
ATOM 649 O O . GLU A 1 84 ? -5.314 12.572 12.967 1.00 68.38 84 GLU A O 1
ATOM 654 N N . MET A 1 85 ? -4.310 10.609 13.418 1.00 65.44 85 MET A N 1
ATOM 655 C CA . MET A 1 85 ? -4.595 9.956 12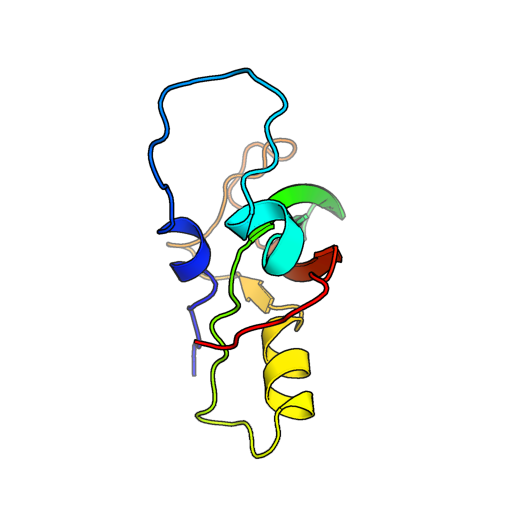.129 1.00 65.44 85 MET A CA 1
ATOM 656 C C . MET A 1 85 ? -5.840 9.052 12.143 1.00 65.44 85 MET A C 1
ATOM 658 O O . MET A 1 85 ? -6.132 8.383 11.148 1.00 65.44 85 MET A O 1
ATOM 662 N N . LYS A 1 86 ? -6.602 9.016 13.249 1.00 64.88 86 LYS A N 1
ATOM 663 C CA . LYS A 1 86 ? -7.847 8.237 13.351 1.00 64.88 86 LYS A CA 1
ATOM 664 C C . LYS A 1 86 ? -8.860 8.714 12.307 1.00 64.88 86 LYS A C 1
ATOM 666 O O . LYS A 1 86 ? -9.442 9.793 12.427 1.00 64.88 86 LYS A O 1
ATOM 671 N N . PHE A 1 87 ? -9.115 7.859 11.324 1.00 67.50 87 PHE A N 1
ATOM 672 C CA . PHE A 1 87 ? -10.205 8.006 10.367 1.00 67.50 87 PHE A CA 1
ATOM 673 C C . PHE A 1 87 ? -11.558 7.876 11.078 1.00 67.50 87 PHE A C 1
ATOM 675 O O . PHE A 1 87 ? -11.739 7.040 11.972 1.00 67.50 87 PHE A O 1
ATOM 682 N N . THR A 1 88 ? -12.533 8.677 10.654 1.00 71.81 88 THR A N 1
ATOM 683 C CA . THR A 1 88 ? -13.923 8.511 11.084 1.00 71.81 88 THR A CA 1
ATOM 684 C C . THR A 1 88 ? -14.563 7.446 10.215 1.00 71.81 88 THR A C 1
ATOM 686 O O . THR A 1 88 ? -14.797 7.667 9.031 1.00 71.81 88 THR A O 1
ATOM 689 N N . CYS A 1 89 ? -14.859 6.280 10.784 1.00 71.69 89 CYS A N 1
ATOM 690 C CA . CYS A 1 89 ? -15.507 5.229 10.011 1.00 71.69 89 CYS A CA 1
ATOM 691 C C . CYS A 1 89 ? -16.944 5.635 9.662 1.00 71.69 89 CYS A C 1
ATOM 693 O O . CYS A 1 89 ? -17.740 5.918 10.556 1.00 71.69 89 CYS A O 1
ATOM 695 N N . ASP A 1 90 ? -17.312 5.576 8.382 1.00 72.38 90 ASP A N 1
ATOM 696 C CA . ASP A 1 90 ? -18.655 5.949 7.927 1.00 72.38 90 ASP A CA 1
ATOM 697 C C . ASP A 1 90 ? -19.776 5.097 8.523 1.00 72.38 90 ASP A C 1
ATOM 699 O O . ASP A 1 90 ? -20.899 5.580 8.634 1.00 72.38 90 ASP A O 1
ATOM 703 N N . GLN A 1 91 ? -19.497 3.858 8.927 1.00 74.06 91 GLN A N 1
ATOM 704 C CA . GLN A 1 91 ? -20.488 3.011 9.596 1.00 74.06 91 GLN A CA 1
ATOM 705 C C . GLN A 1 91 ? -20.509 3.231 11.108 1.00 74.06 91 GLN A C 1
ATOM 707 O O . GLN A 1 91 ? -21.577 3.305 11.704 1.00 74.06 91 GLN A O 1
ATOM 712 N N . CYS A 1 92 ? -19.335 3.370 11.733 1.00 70.62 92 CYS A N 1
ATOM 713 C CA . CYS A 1 92 ? -19.247 3.536 13.188 1.00 70.62 92 CYS A CA 1
ATOM 714 C C . CYS A 1 92 ? -19.621 4.953 13.629 1.00 70.62 92 CYS A C 1
ATOM 716 O O . CYS A 1 92 ? -19.972 5.154 14.782 1.00 70.62 92 CYS A O 1
ATOM 718 N N . LYS A 1 93 ? -19.486 5.931 12.720 1.00 78.31 93 LYS A N 1
ATOM 719 C CA . LYS A 1 93 ? -19.612 7.377 12.966 1.00 78.31 93 LYS A CA 1
ATOM 720 C C . LYS A 1 93 ? -18.681 7.911 14.061 1.00 78.31 93 LYS A C 1
ATOM 722 O O . LYS A 1 93 ? -18.878 9.009 14.567 1.00 78.31 93 LYS A O 1
ATOM 727 N N . GLU A 1 94 ? -17.629 7.162 14.365 1.00 76.12 94 GLU A N 1
ATOM 728 C CA . GLU A 1 94 ? -16.656 7.453 15.410 1.00 76.12 94 GLU A CA 1
ATOM 729 C C . GLU A 1 94 ? -15.232 7.233 14.892 1.00 76.12 94 GLU A C 1
ATOM 731 O O . GLU A 1 94 ? -15.000 6.524 13.903 1.00 76.12 94 GLU A O 1
ATOM 736 N N . LYS A 1 95 ? -14.271 7.840 15.594 1.00 79.38 95 LYS A N 1
ATOM 737 C CA . LYS A 1 95 ? -12.843 7.598 15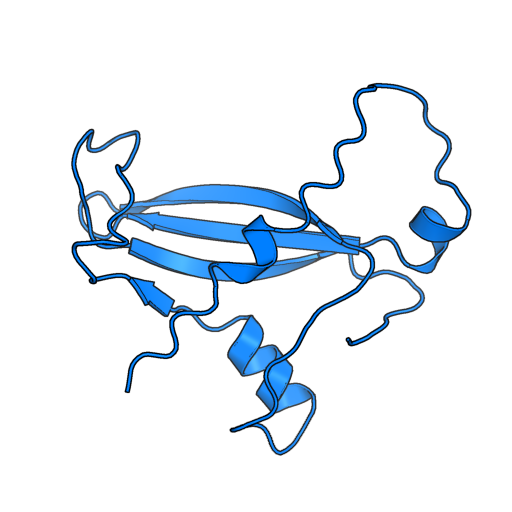.401 1.00 79.38 95 LYS A CA 1
ATOM 738 C C . LYS A 1 95 ? -12.512 6.177 15.849 1.00 79.38 95 LYS A C 1
ATOM 740 O O . LYS A 1 95 ? -12.637 5.854 17.028 1.00 79.38 95 LYS A O 1
ATOM 745 N N . ALA A 1 96 ? -12.052 5.346 14.924 1.00 78.25 96 ALA A N 1
ATOM 746 C CA . ALA A 1 96 ? -11.682 3.965 15.209 1.00 78.25 96 ALA A CA 1
ATOM 747 C C . ALA A 1 96 ? -10.264 3.680 14.719 1.00 78.25 96 ALA A C 1
ATOM 749 O O . ALA A 1 96 ? -9.791 4.305 13.770 1.00 78.25 96 ALA A O 1
ATOM 750 N N . SER A 1 97 ? -9.605 2.707 15.348 1.00 84.38 97 SER A N 1
ATOM 751 C CA . SER A 1 97 ? -8.425 2.102 14.742 1.00 84.38 97 SER A CA 1
ATOM 752 C C . SER A 1 97 ? -8.826 1.346 13.479 1.00 84.38 97 SER A C 1
ATOM 754 O O . SER A 1 97 ? -9.952 0.837 13.347 1.00 84.38 97 SER A O 1
ATOM 756 N N . LEU A 1 98 ? -7.902 1.297 12.528 1.00 86.88 98 LEU A N 1
ATOM 757 C CA . LEU A 1 98 ? -8.131 0.640 11.252 1.00 86.88 98 LEU A CA 1
ATOM 758 C C . LEU A 1 98 ? -6.887 -0.093 10.772 1.00 86.88 98 LEU A C 1
ATOM 760 O O . LEU A 1 98 ? -5.761 0.323 11.039 1.00 86.88 98 LEU A O 1
ATOM 764 N N . ASP A 1 99 ? -7.120 -1.177 10.046 1.00 90.31 99 ASP A N 1
ATOM 765 C CA . ASP A 1 99 ? -6.101 -1.816 9.228 1.00 90.31 99 ASP A CA 1
ATOM 766 C C . ASP A 1 99 ? -6.166 -1.178 7.831 1.00 90.31 99 ASP A C 1
ATOM 768 O O . ASP A 1 99 ? -7.237 -1.154 7.215 1.00 90.31 99 ASP A O 1
ATOM 772 N N . LYS A 1 100 ? -5.044 -0.654 7.337 1.00 88.62 100 LYS A N 1
ATOM 773 C CA . LYS A 1 100 ? -4.870 -0.166 5.968 1.00 88.62 100 LYS A CA 1
ATOM 774 C C . LYS A 1 100 ? -3.984 -1.135 5.196 1.00 88.62 100 LYS A C 1
ATOM 776 O O . LYS A 1 100 ? -3.007 -1.641 5.735 1.00 88.62 100 LYS A O 1
ATOM 781 N N . GLN A 1 101 ? -4.321 -1.393 3.941 1.00 93.69 101 GLN A N 1
ATOM 782 C CA . GLN A 1 101 ? -3.509 -2.208 3.048 1.00 93.69 101 GLN A CA 1
ATOM 783 C C . GLN A 1 101 ? -3.603 -1.677 1.620 1.00 93.69 101 GLN A C 1
ATOM 785 O O . GLN A 1 101 ? -4.695 -1.340 1.166 1.00 93.69 101 GLN A O 1
ATOM 790 N N . LEU A 1 102 ? -2.481 -1.648 0.905 1.00 93.69 102 LEU A N 1
ATOM 791 C CA . LEU A 1 102 ? -2.467 -1.448 -0.542 1.00 93.69 102 LEU A CA 1
ATOM 792 C C . LEU A 1 102 ? -2.384 -2.799 -1.256 1.00 93.69 102 LEU A C 1
ATOM 794 O O . LEU A 1 102 ? -1.713 -3.722 -0.795 1.00 93.69 102 LEU A O 1
ATOM 798 N N . MET A 1 103 ? -3.073 -2.928 -2.384 1.00 92.94 103 MET A N 1
ATOM 799 C CA . MET A 1 103 ? -3.039 -4.124 -3.225 1.00 92.94 103 MET A CA 1
ATOM 800 C C . MET A 1 103 ? -2.903 -3.725 -4.689 1.00 92.94 103 MET A C 1
ATOM 802 O O . MET A 1 103 ? -3.490 -2.739 -5.121 1.00 92.94 103 MET A O 1
ATOM 806 N N . LEU A 1 104 ? -2.169 -4.511 -5.468 1.00 91.38 104 LEU A N 1
ATOM 807 C CA . LEU A 1 104 ? -2.100 -4.326 -6.915 1.00 91.38 104 LEU A CA 1
ATOM 808 C C . LEU A 1 104 ? -3.282 -5.045 -7.572 1.00 91.38 104 LEU A C 1
ATOM 810 O O . LEU A 1 104 ? -3.509 -6.220 -7.290 1.00 91.38 104 LEU A O 1
ATOM 814 N N . ASP A 1 105 ? -4.028 -4.346 -8.424 1.00 92.62 105 ASP A N 1
ATOM 815 C CA . ASP A 1 105 ? -5.237 -4.871 -9.075 1.00 92.62 105 ASP A CA 1
ATOM 816 C C . ASP A 1 105 ? -5.050 -5.021 -10.585 1.00 92.62 105 ASP A C 1
ATOM 818 O O . ASP A 1 105 ? -5.261 -6.096 -11.144 1.00 92.62 105 ASP A O 1
ATOM 822 N N . GLN A 1 106 ? -4.580 -3.964 -11.248 1.00 89.94 106 GLN A N 1
ATOM 823 C CA . GLN A 1 106 ? -4.202 -4.017 -12.658 1.00 89.94 106 GLN A CA 1
ATOM 824 C C . GLN A 1 106 ? -2.736 -3.635 -12.803 1.00 89.94 106 GLN A C 1
ATOM 826 O O . GLN A 1 106 ? -2.341 -2.531 -12.436 1.00 89.94 106 GLN A O 1
ATOM 831 N N . ILE A 1 107 ? -1.938 -4.560 -13.331 1.00 88.38 107 ILE A N 1
ATOM 832 C CA . ILE A 1 107 ? -0.525 -4.330 -13.629 1.00 88.38 107 ILE A CA 1
ATOM 833 C C . ILE A 1 107 ? -0.411 -3.905 -15.096 1.00 88.38 107 ILE A C 1
ATOM 835 O O . ILE A 1 107 ? -0.929 -4.622 -15.960 1.00 88.38 107 ILE A O 1
ATOM 839 N N . PRO A 1 108 ? 0.244 -2.774 -15.395 1.00 86.25 108 PRO A N 1
ATOM 840 C CA . PRO A 1 108 ? 0.463 -2.354 -16.769 1.00 86.25 108 PRO A CA 1
ATOM 841 C C . PRO A 1 108 ? 1.417 -3.301 -17.514 1.00 86.25 108 PRO A C 1
ATOM 843 O O . PRO A 1 108 ? 2.237 -3.977 -16.886 1.00 86.25 108 PRO A O 1
ATOM 846 N N . PRO A 1 109 ? 1.377 -3.326 -18.858 1.00 84.81 109 PRO A N 1
ATOM 847 C CA . PRO A 1 109 ? 2.349 -4.063 -19.666 1.00 84.81 109 PRO A CA 1
ATOM 848 C C . PRO A 1 109 ? 3.805 -3.659 -19.404 1.00 84.81 109 PRO A C 1
ATOM 850 O O . PRO A 1 109 ? 4.690 -4.515 -19.418 1.00 84.81 109 PRO A O 1
ATOM 853 N N . ILE A 1 110 ? 4.057 -2.366 -19.179 1.00 86.00 110 ILE A N 1
ATOM 854 C CA . ILE A 1 110 ? 5.353 -1.841 -18.751 1.00 86.00 110 ILE A CA 1
ATOM 855 C C . ILE A 1 110 ? 5.165 -1.178 -17.398 1.00 86.00 110 ILE A C 1
ATOM 857 O O . ILE A 1 110 ? 4.296 -0.331 -17.223 1.00 86.00 110 ILE A O 1
ATOM 861 N N . PHE A 1 111 ? 6.000 -1.574 -16.448 1.00 80.81 111 PHE A N 1
ATOM 862 C CA . PHE A 1 111 ? 5.881 -1.166 -15.064 1.00 80.81 111 PHE A CA 1
ATOM 863 C C . PHE A 1 111 ? 7.118 -0.378 -14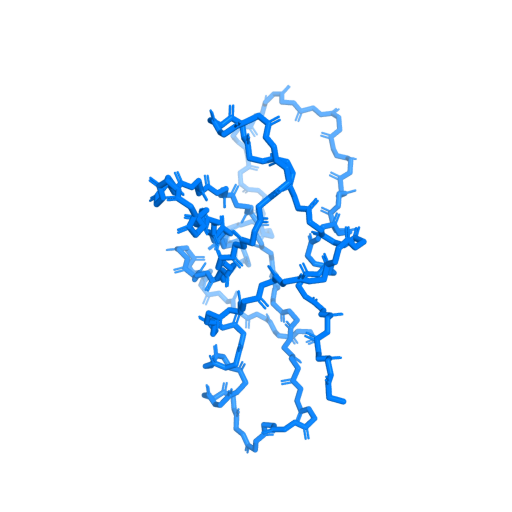.629 1.00 80.81 111 PHE A C 1
ATOM 865 O O . PHE A 1 111 ? 8.245 -0.838 -14.824 1.00 80.81 111 PHE A O 1
ATOM 872 N N . GLU A 1 112 ? 6.893 0.803 -14.058 1.00 76.00 112 GLU A N 1
ATOM 873 C CA . GLU A 1 112 ? 7.927 1.718 -13.573 1.00 76.00 112 GLU A CA 1
ATOM 874 C C . GLU A 1 112 ? 7.852 1.848 -12.044 1.00 76.00 112 GLU A C 1
ATOM 876 O O . GLU A 1 112 ? 6.769 1.833 -11.454 1.00 76.00 112 GLU A O 1
ATOM 881 N N . LEU A 1 113 ? 9.022 1.946 -11.411 1.00 76.31 113 LEU A N 1
ATOM 882 C CA . LEU A 1 113 ? 9.187 2.129 -9.972 1.00 76.31 113 LEU A CA 1
ATOM 883 C C . LEU A 1 113 ? 9.884 3.463 -9.725 1.00 76.31 113 LEU A C 1
ATOM 885 O O . LEU A 1 113 ? 10.960 3.688 -10.285 1.00 76.31 113 LEU A O 1
ATOM 889 N N . GLY A 1 114 ? 9.253 4.316 -8.919 1.00 62.31 114 GLY A N 1
ATOM 890 C CA . GLY A 1 114 ? 9.750 5.640 -8.533 1.00 62.31 114 GLY A CA 1
ATOM 891 C C . GLY A 1 114 ? 10.492 5.649 -7.207 1.00 62.31 114 GLY A C 1
ATOM 892 O O . GLY A 1 114 ? 10.206 4.772 -6.357 1.00 62.31 114 GLY A O 1
#

Sequence (114 aa):
MSSCNASLILNLKVKDDALPSESDNLVKQVFGGRVISKLRCCNWKHISDTYEPSVDLSLEIDDANSLSTALESFTKVERIEDEEMKFTCDQCKEKASLDKQLMLDQIPPIFELG